Protein AF-A0A8I1MTZ4-F1 (afdb_monomer)

Foldseek 3Di:
DDDDDDDDPPPDPPPPPVVVVVVVVVVVVVVVVVVVVVVVVLQVAAADFDADPVRDTPDGNDHLPADQDPQWAFEWEEAPVDIDDTDTDRCVPDDPQSRSQQRCQQPVQDKDWDQDPPFGIWIWHDDDRHIYIHGPPPPPPPPPD

Nearest PDB structures (foldseek):
  4ylg-assembly1_B  TM=4.363E-01  e=2.083E+00  Entamoeba histolytica HM-1:IMSS
  5uf8-assembly3_C  TM=4.573E-01  e=3.472E+00  Candida albicans SC5314
  1moz-assembly2_B  TM=4.550E-01  e=3.945E+00  Saccharomyces cerevisiae
  1rrf-assembly1_A  TM=4.363E-01  e=4.778E+00  Rattus norvegicus
  7nqh-assembly1_Bc  TM=3.106E-01  e=8.490E+00  Sus scrofa

Mean predicted aligned error: 11.2 Å

pLDDT: mean 7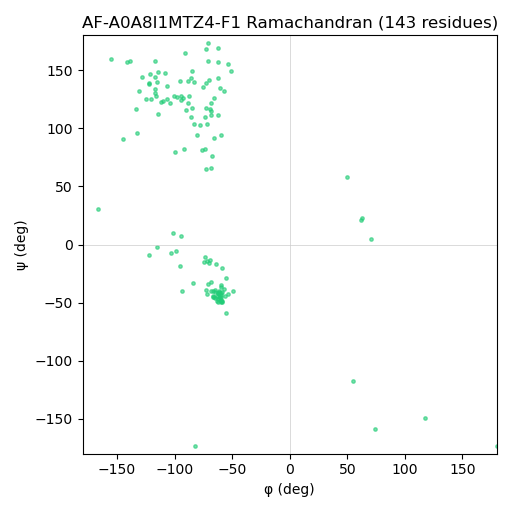8.7, std 17.71, range [34.47, 96.44]

Solvent-accessible surface area (backbone atoms only — not comparable to full-atom values): 8842 Å² total; per-residue (Å²): 136,90,82,83,82,82,81,78,80,79,80,81,88,85,60,68,73,63,54,54,52,54,50,52,52,50,54,53,50,54,51,51,52,55,50,50,55,52,51,53,60,43,60,72,41,76,66,37,65,41,59,52,97,85,68,46,81,76,47,58,47,39,78,76,88,55,70,84,70,68,87,64,40,43,33,28,47,26,39,95,91,50,69,49,73,77,38,80,44,63,60,85,80,46,56,72,68,56,39,38,36,48,29,44,6,63,75,71,60,41,76,30,78,44,80,47,101,85,71,51,38,31,36,31,30,42,52,94,89,26,40,38,36,32,44,62,64,70,80,77,78,76,72,84,121

Secondary structure (DSSP, 8-state):
--------------SHHHHHHHHHHHHHHHHHHHHHHHHHHHHTSSSEEEE-TT--EEEEEE----PPPPSSEEEEEEETTEEPPPEEE-GGGS-HHHHHHHHHHHHH--EEEEEETTTEEEEEEEETTEEEEEES---------

Sequence (145 aa):
MMKGYCILQEQEPEDEPFLNIQTQISEVTNRIDSYVESILKLTGIDGAVVLDRQLAVVAFGAIIDAKELPATVNVQTGQLHNMADFRHVDLKRFGTRHGSAARFAYHTGGMAIVTSHDGGVKMIRRKDEALVILNDASFDLDLEL

Radius of gyration: 26.0 Å; Cα contacts (8 Å, |Δi|>4): 189; chains: 1; bounding box: 82×47×65 Å

Structure (mmCIF, N/CA/C/O backbone):
data_AF-A0A8I1MTZ4-F1
#
_entry.id   AF-A0A8I1MTZ4-F1
#
loop_
_atom_site.group_PDB
_atom_site.id
_atom_site.type_symbol
_atom_site.label_atom_id
_atom_site.label_alt_id
_atom_site.label_comp_id
_atom_site.label_asym_id
_atom_site.label_entity_id
_atom_site.label_seq_id
_atom_site.pdbx_PDB_ins_code
_atom_site.Cartn_x
_atom_site.Cartn_y
_atom_site.Cartn_z
_atom_site.occupancy
_atom_site.B_iso_or_equiv
_atom_site.auth_seq_id
_atom_site.auth_comp_id
_atom_site.auth_asym_id
_atom_site.auth_atom_id
_atom_site.pdbx_PDB_model_num
ATOM 1 N N . MET A 1 1 ? -67.044 34.913 47.069 1.00 39.62 1 MET A N 1
ATOM 2 C CA . MET A 1 1 ? -66.963 34.886 45.593 1.00 39.62 1 MET A CA 1
ATOM 3 C C . MET A 1 1 ? -65.529 34.511 45.235 1.00 39.62 1 MET A C 1
ATOM 5 O O . MET A 1 1 ? -64.623 35.261 45.567 1.00 39.62 1 MET A O 1
ATOM 9 N N . MET A 1 2 ? -65.324 33.292 44.730 1.00 38.81 2 MET A N 1
ATOM 10 C CA . MET A 1 2 ? -64.017 32.692 44.421 1.00 38.81 2 MET A CA 1
ATOM 11 C C . MET A 1 2 ? -63.345 33.361 43.216 1.00 38.81 2 MET A C 1
ATOM 13 O O . MET A 1 2 ? -64.000 33.586 42.202 1.00 38.81 2 MET A O 1
ATOM 17 N N . LYS A 1 3 ? -62.021 33.532 43.279 1.00 37.22 3 LYS A N 1
ATOM 18 C CA . LYS A 1 3 ? -61.136 33.442 42.109 1.00 37.22 3 LYS A CA 1
ATOM 19 C C . LYS A 1 3 ? -59.945 32.565 42.490 1.00 37.22 3 LYS A C 1
ATOM 21 O O . LYS A 1 3 ? -59.011 33.032 43.130 1.00 37.22 3 LYS A O 1
ATOM 26 N N . GLY A 1 4 ? -60.030 31.281 42.151 1.00 39.59 4 GLY A N 1
ATOM 27 C CA . GLY A 1 4 ? -58.879 30.387 42.141 1.00 39.59 4 GLY A CA 1
ATOM 28 C C . GLY A 1 4 ? -58.179 30.533 40.796 1.00 39.59 4 GLY A C 1
ATOM 29 O O . GLY A 1 4 ? -58.790 30.259 39.767 1.00 39.59 4 GLY A O 1
ATOM 30 N N . TYR A 1 5 ? -56.932 30.995 40.802 1.00 41.38 5 TYR A N 1
ATOM 31 C CA . TYR A 1 5 ? -56.044 30.862 39.653 1.00 41.38 5 TYR A CA 1
ATOM 32 C C . TYR A 1 5 ? -55.292 29.540 39.799 1.00 41.38 5 TYR A C 1
ATOM 34 O O . TYR A 1 5 ? -54.555 29.340 40.762 1.00 41.38 5 TYR A O 1
ATOM 42 N N . CYS A 1 6 ? -55.529 28.627 38.861 1.00 41.16 6 CYS A N 1
ATOM 43 C CA . CYS A 1 6 ? -54.734 27.425 38.666 1.00 41.16 6 CYS A CA 1
ATOM 44 C C . CYS A 1 6 ? -53.568 27.823 37.754 1.00 41.16 6 CYS A C 1
ATOM 46 O O . CYS A 1 6 ? -53.791 28.159 36.592 1.00 41.16 6 CYS A O 1
ATOM 48 N N . ILE A 1 7 ? -52.351 27.875 38.297 1.00 45.91 7 ILE A N 1
ATOM 49 C CA . ILE A 1 7 ? -51.141 28.039 37.490 1.00 45.91 7 ILE A CA 1
ATOM 50 C C . ILE A 1 7 ? -50.780 26.641 36.996 1.00 45.91 7 ILE A C 1
ATOM 52 O O . ILE A 1 7 ? -50.307 25.808 37.768 1.00 45.91 7 ILE A O 1
ATOM 56 N N . LEU A 1 8 ? -51.063 26.376 35.723 1.00 43.22 8 LEU A N 1
ATOM 57 C CA . LEU A 1 8 ? -50.464 25.261 35.006 1.00 43.22 8 LEU A CA 1
ATOM 58 C C . LEU A 1 8 ? -48.982 25.609 34.838 1.00 43.22 8 LEU A C 1
ATOM 60 O O . LEU A 1 8 ? -48.653 26.605 34.201 1.00 43.22 8 LEU A O 1
ATOM 64 N N . GLN A 1 9 ? -48.097 24.836 35.465 1.00 44.97 9 GLN A N 1
ATOM 65 C CA . GLN A 1 9 ? -46.689 24.857 35.089 1.00 44.97 9 GLN A CA 1
ATOM 66 C C . GLN A 1 9 ? -46.584 24.167 33.729 1.00 44.97 9 GLN A C 1
ATOM 68 O O . GLN A 1 9 ? -46.697 22.945 33.642 1.00 44.97 9 GLN A O 1
ATOM 73 N N . GLU A 1 10 ? -46.415 24.956 32.672 1.00 49.56 10 GLU A N 1
ATOM 74 C CA . GLU A 1 10 ? -45.895 24.461 31.402 1.00 49.56 10 GLU A CA 1
ATOM 75 C C . GLU A 1 10 ? -44.471 23.953 31.661 1.00 49.56 10 GLU A C 1
ATOM 77 O O . GLU A 1 10 ? -43.573 24.703 32.037 1.00 49.56 10 GLU A O 1
ATOM 82 N N . GLN A 1 11 ? -44.295 22.636 31.564 1.00 52.41 11 GLN A N 1
ATOM 83 C CA . GLN A 1 11 ? -42.981 22.019 31.444 1.00 52.41 11 GLN A CA 1
ATOM 84 C C . GLN A 1 11 ? -42.553 22.214 29.988 1.00 52.41 11 GLN A C 1
ATOM 86 O O . GLN A 1 11 ? -43.074 21.536 29.102 1.00 52.41 11 GLN A O 1
ATOM 91 N N . GLU A 1 12 ? -41.661 23.167 29.738 1.00 55.03 12 GLU A N 1
ATOM 92 C CA . GLU A 1 12 ? -40.997 23.307 28.441 1.00 55.03 12 GLU A CA 1
ATOM 93 C C . GLU A 1 12 ? -40.084 22.091 28.185 1.00 55.03 12 GLU A C 1
ATOM 95 O O . GLU A 1 12 ? -39.242 21.782 29.033 1.00 55.03 12 GLU A O 1
ATOM 100 N N . PRO A 1 13 ? -40.218 21.374 27.053 1.00 57.12 13 PRO A N 1
ATOM 101 C CA . PRO A 1 13 ? -39.310 20.298 26.691 1.00 57.12 13 PRO A CA 1
ATOM 102 C C . PRO A 1 13 ? -38.295 20.822 25.665 1.00 57.12 13 PRO A C 1
ATOM 104 O O . PRO A 1 13 ? -38.479 20.603 24.471 1.00 57.12 13 PRO A O 1
ATOM 107 N N . GLU A 1 14 ? -37.249 21.540 26.088 1.00 57.25 14 GLU A N 1
ATOM 108 C CA . GLU A 1 14 ? -36.373 22.232 25.118 1.00 57.25 14 GLU A CA 1
ATOM 109 C C . GLU A 1 14 ? -35.005 21.591 24.807 1.00 57.25 14 GLU A C 1
ATOM 111 O O . GLU A 1 14 ? -34.406 21.983 23.811 1.00 57.25 14 GLU A O 1
ATOM 116 N N . ASP A 1 15 ? -34.543 20.531 25.489 1.00 54.41 15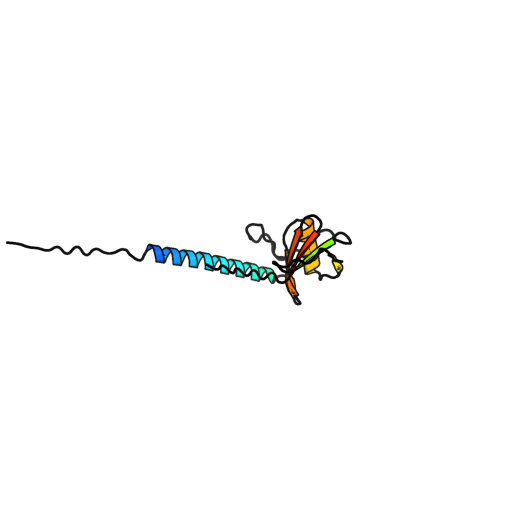 ASP A N 1
ATOM 117 C CA . ASP A 1 15 ? -33.151 20.052 25.280 1.00 54.41 15 ASP A CA 1
ATOM 118 C C . ASP A 1 15 ? -32.954 18.587 24.821 1.00 54.41 15 ASP A C 1
ATOM 120 O O . ASP A 1 15 ? -31.844 18.198 24.447 1.00 54.41 15 ASP A O 1
ATOM 124 N N . GLU A 1 16 ? -33.987 17.737 24.788 1.00 56.66 16 GLU A N 1
ATOM 125 C CA . GLU A 1 16 ? -33.800 16.296 24.499 1.00 56.66 16 GLU A CA 1
ATOM 126 C C . GLU A 1 16 ? -33.323 15.919 23.073 1.00 56.66 16 GLU A C 1
ATOM 128 O O . GLU A 1 16 ? -32.484 15.018 22.950 1.00 56.66 16 GLU A O 1
ATOM 133 N N . PRO A 1 17 ? -33.791 16.545 21.972 1.00 57.06 17 PRO A N 1
ATOM 134 C CA . PRO A 1 17 ? -33.410 16.099 20.630 1.00 57.06 17 PRO A CA 1
ATOM 135 C C . PRO A 1 17 ? -31.946 16.410 20.286 1.00 57.06 17 PRO A C 1
ATOM 137 O O . PRO A 1 17 ? -31.300 15.630 19.583 1.00 57.06 17 PRO A O 1
ATOM 140 N N . PHE A 1 18 ? -31.407 17.528 20.784 1.00 57.94 18 PHE A N 1
ATOM 141 C CA . PHE A 1 18 ? -30.034 17.957 20.497 1.00 57.94 18 PHE A CA 1
ATOM 142 C C . PHE A 1 18 ? -28.995 17.094 21.215 1.00 57.94 18 PHE A C 1
ATOM 144 O O . PHE A 1 18 ? -27.976 16.738 20.617 1.00 57.94 18 PHE A O 1
ATOM 151 N N . LEU A 1 19 ? -29.274 16.699 22.463 1.00 60.38 19 LEU A N 1
ATOM 152 C CA . LEU A 1 19 ? -28.406 15.805 23.229 1.00 60.38 19 LEU A CA 1
ATOM 153 C C . LEU A 1 19 ? -28.267 14.435 22.545 1.00 60.38 19 LEU A C 1
ATOM 155 O O . LEU A 1 19 ? -27.163 13.908 22.439 1.00 60.38 19 LEU A O 1
ATOM 159 N N . ASN A 1 20 ? -29.361 13.907 21.987 1.00 78.88 20 ASN A N 1
ATOM 160 C CA . ASN A 1 20 ? -29.365 12.622 21.288 1.00 78.88 20 ASN A CA 1
ATOM 161 C C . ASN A 1 20 ? -28.500 12.632 20.011 1.00 78.88 20 ASN A C 1
ATOM 163 O O . ASN A 1 20 ? -27.768 11.679 19.750 1.00 78.88 20 ASN A O 1
ATOM 167 N N . ILE A 1 21 ? -28.518 13.724 19.237 1.00 83.50 21 ILE A N 1
ATOM 168 C CA . ILE A 1 21 ? -27.688 13.849 18.025 1.00 83.50 21 ILE A CA 1
ATOM 169 C C . ILE A 1 21 ? -26.198 13.912 18.387 1.00 83.50 21 ILE A C 1
ATOM 171 O O . ILE A 1 21 ? -25.390 13.225 17.766 1.00 83.50 21 ILE A O 1
ATOM 175 N N . GLN A 1 22 ? -25.826 14.692 19.408 1.00 86.94 22 GLN A N 1
ATOM 176 C CA . GLN A 1 22 ? -24.431 14.797 19.860 1.00 86.94 22 GLN A CA 1
ATOM 177 C C . GLN A 1 22 ? -23.888 13.447 20.345 1.00 86.94 22 GLN A C 1
ATOM 179 O O . GLN A 1 22 ? -22.764 13.067 20.009 1.00 86.94 22 GLN A O 1
ATOM 184 N N . THR A 1 23 ? -24.705 12.685 21.077 1.00 88.81 23 THR A N 1
ATOM 185 C CA . THR A 1 23 ? -24.356 11.324 21.493 1.00 88.81 23 THR A CA 1
ATOM 186 C C . THR A 1 23 ? -24.162 10.401 20.290 1.00 88.81 23 THR A C 1
ATOM 188 O O . THR A 1 23 ? -23.136 9.731 20.211 1.00 88.81 23 THR A O 1
ATOM 191 N N . GLN A 1 24 ? -25.075 10.412 19.315 1.00 88.38 24 GLN A N 1
ATOM 192 C CA . GLN A 1 24 ? -24.959 9.581 18.110 1.00 88.38 24 GLN A CA 1
ATOM 193 C C . GLN A 1 24 ? -23.719 9.915 17.273 1.00 88.38 24 GLN A C 1
ATOM 195 O O . GLN A 1 24 ? -23.031 9.006 16.807 1.00 88.38 24 GLN A O 1
ATOM 200 N N . ILE A 1 25 ? -23.401 11.203 17.103 1.00 91.25 25 ILE A N 1
ATOM 201 C CA . ILE A 1 25 ? -22.178 11.638 16.414 1.00 91.25 25 ILE A CA 1
ATOM 202 C C . ILE A 1 25 ? -20.951 11.092 17.148 1.00 91.25 25 ILE A C 1
ATOM 204 O O . ILE A 1 25 ? -20.090 10.480 16.522 1.00 91.25 25 ILE A O 1
ATOM 208 N N . SER A 1 26 ? -20.896 11.253 18.473 1.00 92.12 26 SER A N 1
ATOM 209 C CA . SER A 1 26 ? -19.786 10.758 19.293 1.00 92.12 26 SER A CA 1
ATOM 210 C C . SER A 1 26 ? -19.616 9.238 19.187 1.00 92.12 26 SER A C 1
ATOM 212 O O . SER A 1 26 ? -18.505 8.743 19.002 1.00 92.12 26 SER A O 1
ATOM 214 N N . GLU A 1 27 ? -20.709 8.474 19.224 1.00 92.19 27 GLU A N 1
ATOM 215 C CA . GLU A 1 27 ? -20.672 7.019 19.050 1.00 92.19 27 GLU A CA 1
ATOM 216 C C . GLU A 1 27 ? -20.134 6.603 17.678 1.00 92.19 27 GLU A C 1
ATOM 218 O O . GLU A 1 27 ? -19.328 5.674 17.584 1.00 92.19 27 GLU A O 1
ATOM 223 N N . VAL A 1 28 ? -20.551 7.284 16.608 1.00 91.94 28 VAL A N 1
ATOM 224 C CA . VAL A 1 28 ? -20.051 7.015 15.254 1.00 91.94 28 VAL A CA 1
ATOM 225 C C . VAL A 1 28 ? -18.565 7.354 15.147 1.00 91.94 28 VAL A C 1
ATOM 227 O O . VAL A 1 28 ? -17.805 6.530 14.636 1.00 91.94 28 VAL A O 1
ATOM 230 N N . THR A 1 29 ? -18.132 8.500 15.675 1.00 93.69 29 THR A N 1
ATOM 231 C CA . THR A 1 29 ? -16.717 8.900 15.690 1.00 93.69 29 THR A CA 1
ATOM 232 C C . THR A 1 29 ? -15.860 7.881 16.437 1.00 93.69 29 THR A C 1
ATOM 234 O O . THR A 1 29 ? -14.909 7.354 15.868 1.00 93.69 29 THR A O 1
ATOM 237 N N . ASN A 1 30 ? -16.264 7.479 17.646 1.00 93.88 30 ASN A N 1
ATOM 238 C CA . ASN A 1 30 ? -15.539 6.475 18.432 1.00 93.88 30 ASN A CA 1
ATOM 239 C C . ASN A 1 30 ? -15.422 5.126 17.703 1.00 93.88 30 ASN A C 1
ATOM 241 O O . ASN A 1 30 ? -14.417 4.422 17.820 1.00 93.88 30 ASN A O 1
ATOM 245 N N . ARG A 1 31 ? -16.447 4.741 16.931 1.00 93.06 31 ARG A N 1
ATOM 246 C CA . ARG A 1 31 ? -16.401 3.523 16.110 1.00 93.06 31 ARG A CA 1
ATOM 247 C C . ARG A 1 31 ? -15.413 3.647 14.956 1.00 93.06 31 ARG A C 1
ATOM 249 O O . ARG A 1 31 ? -14.727 2.669 14.666 1.00 93.06 31 ARG A O 1
ATOM 256 N N . ILE A 1 32 ? -15.342 4.810 14.310 1.00 93.56 32 ILE A N 1
ATOM 257 C CA . ILE A 1 32 ? -14.358 5.083 13.257 1.00 93.56 32 ILE A CA 1
ATOM 258 C C . ILE A 1 32 ? -12.948 5.018 13.845 1.00 93.56 32 ILE A C 1
ATOM 260 O O . ILE A 1 32 ? -12.120 4.284 13.312 1.00 93.56 32 ILE A O 1
ATOM 264 N N . ASP A 1 33 ? -12.701 5.683 14.973 1.00 94.19 33 ASP A N 1
ATOM 265 C CA . ASP A 1 33 ? -11.390 5.699 15.630 1.00 94.19 33 ASP A CA 1
ATOM 266 C C . ASP A 1 33 ? -10.936 4.286 16.007 1.00 94.19 33 ASP A C 1
ATOM 268 O O . ASP A 1 33 ? -9.843 3.852 15.639 1.00 94.19 33 ASP A O 1
ATOM 272 N N . SER A 1 34 ? -11.814 3.507 16.645 1.00 94.81 34 SER A N 1
ATOM 273 C CA . SER A 1 34 ? -11.524 2.114 17.000 1.00 94.81 34 SER A CA 1
ATOM 274 C C . SER A 1 34 ? -11.219 1.243 15.773 1.00 94.81 34 SER A C 1
ATOM 276 O O . SER A 1 34 ? -10.353 0.358 15.814 1.00 94.81 34 SER A O 1
ATOM 278 N N . TYR A 1 35 ? -11.903 1.495 14.656 1.00 94.75 35 TYR A N 1
ATOM 279 C CA . TYR A 1 35 ? -11.669 0.777 13.409 1.00 94.75 35 TYR A CA 1
ATOM 280 C C . TYR A 1 35 ? -10.334 1.170 12.760 1.00 94.75 35 TYR A C 1
ATOM 282 O O . TYR A 1 35 ? -9.571 0.293 12.344 1.00 94.75 35 TYR A O 1
ATOM 290 N N . VAL A 1 36 ? -9.997 2.463 12.751 1.00 93.81 36 VAL A N 1
ATOM 291 C CA . VAL A 1 36 ? -8.695 2.974 12.298 1.00 93.81 36 VAL A CA 1
ATOM 292 C C . VAL A 1 36 ? -7.565 2.380 13.138 1.00 93.81 36 VAL A C 1
ATOM 294 O O . VAL A 1 36 ? -6.619 1.828 12.578 1.00 93.81 36 VAL A O 1
ATOM 297 N N . GLU A 1 37 ? -7.680 2.391 14.467 1.00 94.88 37 GLU A N 1
ATOM 298 C CA . GLU A 1 37 ? -6.704 1.761 15.363 1.00 94.88 37 GLU A CA 1
ATOM 299 C C . GLU A 1 37 ? -6.517 0.269 15.075 1.00 94.88 37 GLU A C 1
ATOM 301 O O . GLU A 1 37 ? -5.401 -0.257 15.145 1.00 94.88 37 GLU A O 1
ATOM 306 N N . SER A 1 38 ? -7.605 -0.429 14.751 1.00 94.31 38 SER A N 1
ATOM 307 C CA . SER A 1 38 ? -7.559 -1.847 14.403 1.00 94.31 38 SER A CA 1
ATOM 308 C C . SER A 1 38 ? -6.774 -2.072 13.111 1.00 94.31 38 SER A C 1
ATOM 310 O O . SER A 1 38 ? -5.886 -2.923 13.081 1.00 94.31 38 SER A O 1
ATOM 312 N N . ILE A 1 39 ? -7.021 -1.269 12.070 1.00 94.94 39 ILE A N 1
ATOM 313 C CA . ILE A 1 39 ? -6.255 -1.322 10.818 1.00 94.94 39 ILE A CA 1
ATOM 314 C C . ILE A 1 39 ? -4.778 -1.007 11.080 1.00 94.94 39 ILE A C 1
ATOM 316 O O . ILE A 1 39 ? -3.915 -1.753 10.619 1.00 94.94 39 ILE A O 1
ATOM 320 N N . LEU A 1 40 ? -4.471 0.032 11.863 1.00 92.12 40 LEU A N 1
ATOM 321 C CA . LEU A 1 40 ? -3.092 0.412 12.189 1.00 92.12 40 LEU A CA 1
ATOM 322 C C . LEU A 1 40 ? -2.313 -0.751 12.817 1.00 92.12 40 LEU A C 1
ATOM 324 O O . LEU A 1 40 ? -1.196 -1.046 12.390 1.00 92.12 40 LEU A O 1
ATOM 328 N N . LYS A 1 41 ? -2.920 -1.477 13.762 1.00 94.62 41 LYS A N 1
ATOM 329 C CA . LYS A 1 41 ? -2.302 -2.669 14.369 1.00 94.62 41 LYS A CA 1
ATOM 330 C C . LYS A 1 41 ? -1.989 -3.745 13.326 1.00 94.62 41 LYS A C 1
ATOM 332 O O . LYS A 1 41 ? -0.907 -4.325 13.358 1.00 94.62 41 LYS A O 1
ATOM 337 N N . LEU A 1 42 ? -2.895 -3.977 12.375 1.00 95.81 42 LEU A N 1
ATOM 338 C CA . LEU A 1 42 ? -2.695 -4.954 11.300 1.00 95.81 42 LEU A CA 1
ATOM 339 C C . LEU A 1 42 ? -1.605 -4.526 10.308 1.00 95.81 42 LEU A C 1
ATOM 341 O O . LEU A 1 42 ? -0.884 -5.379 9.797 1.00 95.81 42 LEU A O 1
ATOM 345 N N . THR A 1 43 ? -1.441 -3.221 10.063 1.00 91.56 43 THR A N 1
ATOM 346 C CA . THR A 1 43 ? -0.365 -2.697 9.197 1.00 91.56 43 THR A CA 1
ATOM 347 C C . THR A 1 43 ? 1.033 -2.826 9.802 1.00 91.56 43 THR A C 1
ATOM 349 O O . THR A 1 43 ? 2.018 -2.721 9.075 1.00 91.56 43 THR A O 1
ATOM 352 N N . GLY A 1 44 ? 1.137 -3.074 11.112 1.00 89.94 44 GLY A N 1
ATOM 353 C CA . GLY A 1 44 ? 2.411 -3.348 11.780 1.00 89.94 44 GLY A CA 1
ATOM 354 C C . GLY A 1 44 ? 2.984 -4.737 11.480 1.00 89.94 44 GLY A C 1
ATOM 355 O O . GLY A 1 44 ? 4.128 -5.009 11.834 1.00 89.94 44 GLY A O 1
ATOM 356 N N . ILE A 1 45 ? 2.202 -5.616 10.847 1.00 92.12 45 ILE A N 1
ATOM 357 C CA . ILE A 1 45 ? 2.629 -6.955 10.435 1.00 92.12 45 ILE A CA 1
ATOM 358 C C . ILE A 1 45 ? 3.255 -6.877 9.038 1.00 92.12 45 IL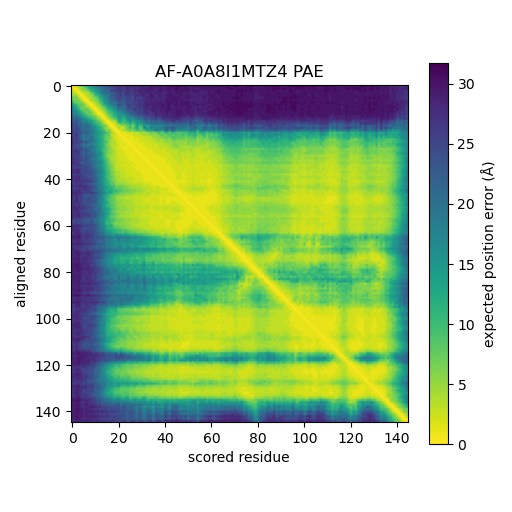E A C 1
ATOM 360 O O . ILE A 1 45 ? 2.746 -6.178 8.160 1.00 92.12 45 ILE A O 1
ATOM 364 N N . ASP A 1 46 ? 4.335 -7.629 8.814 1.00 91.00 46 ASP A N 1
ATOM 365 C CA . ASP A 1 46 ? 4.969 -7.730 7.498 1.00 91.00 46 ASP A CA 1
ATOM 366 C C . ASP A 1 46 ? 3.982 -8.210 6.424 1.00 91.00 46 ASP A C 1
ATOM 368 O O . ASP A 1 46 ? 3.285 -9.212 6.585 1.00 91.00 46 ASP A O 1
ATOM 372 N N . GLY A 1 47 ? 3.961 -7.501 5.294 1.00 91.88 47 GLY A N 1
ATOM 373 C CA . GLY A 1 47 ? 3.060 -7.762 4.174 1.00 91.88 47 GLY A CA 1
ATOM 374 C C . GLY A 1 47 ? 2.129 -6.582 3.909 1.00 91.88 47 GLY A C 1
ATOM 375 O O . GLY A 1 47 ? 2.505 -5.425 4.099 1.00 91.88 47 GLY A O 1
ATOM 376 N N . ALA A 1 48 ? 0.929 -6.879 3.414 1.00 94.31 48 ALA A N 1
ATOM 377 C CA . ALA A 1 48 ? -0.099 -5.892 3.105 1.00 94.31 48 ALA A CA 1
ATOM 378 C C . ALA A 1 48 ? -1.392 -6.149 3.891 1.00 94.31 48 ALA A C 1
ATOM 380 O O . ALA A 1 48 ? -1.781 -7.296 4.129 1.00 94.31 48 ALA A O 1
ATOM 381 N N . VAL A 1 49 ? -2.086 -5.065 4.237 1.00 96.44 49 VAL A N 1
ATOM 382 C CA . VAL A 1 49 ? -3.498 -5.098 4.629 1.00 96.44 49 VAL A CA 1
ATOM 383 C C . VAL A 1 49 ? -4.328 -4.854 3.375 1.00 96.44 49 VAL A C 1
ATOM 385 O O . VAL A 1 49 ? -4.096 -3.888 2.650 1.00 96.44 49 VAL A O 1
ATOM 388 N N . VAL A 1 50 ? -5.270 -5.751 3.098 1.00 95.50 50 VAL A N 1
ATOM 389 C CA . VAL A 1 50 ? -6.149 -5.677 1.930 1.00 95.50 50 VAL A CA 1
ATOM 390 C C . VAL A 1 50 ? -7.515 -5.208 2.391 1.00 95.50 50 VAL A C 1
ATOM 392 O O . VAL A 1 50 ? -8.143 -5.856 3.230 1.00 95.50 50 VAL A O 1
ATOM 395 N N . LEU A 1 51 ? -7.961 -4.095 1.821 1.00 95.75 51 LEU A N 1
ATOM 396 C CA . LEU A 1 51 ? -9.292 -3.548 2.029 1.00 95.75 51 LEU A CA 1
ATOM 397 C C . LEU A 1 51 ? -10.135 -3.741 0.768 1.00 95.75 51 LEU A C 1
ATOM 399 O O . LEU A 1 51 ? -9.611 -3.694 -0.349 1.00 95.75 51 LEU A O 1
ATOM 403 N N . ASP A 1 52 ? -11.438 -3.935 0.940 1.00 94.75 52 ASP A N 1
ATOM 404 C CA . ASP A 1 52 ? -12.387 -3.823 -0.165 1.00 94.75 52 ASP A CA 1
ATOM 405 C C . ASP A 1 52 ? -12.778 -2.354 -0.436 1.00 94.75 52 ASP A C 1
ATOM 407 O O . ASP A 1 52 ? -12.224 -1.409 0.131 1.00 94.75 52 ASP A O 1
ATOM 411 N N . ARG A 1 53 ? -13.743 -2.139 -1.339 1.00 90.94 53 ARG A N 1
ATOM 412 C CA . ARG A 1 53 ? -14.213 -0.789 -1.701 1.00 90.94 53 ARG A CA 1
ATOM 413 C C . ARG A 1 53 ? -15.039 -0.120 -0.600 1.00 90.94 53 ARG A C 1
ATOM 415 O O . ARG A 1 53 ? -15.278 1.080 -0.682 1.00 90.94 53 ARG A O 1
ATOM 422 N N . GLN A 1 54 ? -15.484 -0.886 0.389 1.00 92.81 54 GLN A N 1
ATOM 423 C CA . GLN A 1 54 ? -16.204 -0.439 1.574 1.00 92.81 54 GLN A CA 1
ATOM 424 C C . GLN A 1 54 ? -15.246 -0.211 2.754 1.00 92.81 54 GLN A C 1
ATOM 426 O O . GLN A 1 54 ? -15.702 0.067 3.859 1.00 92.81 54 GLN A O 1
ATOM 431 N N . LEU A 1 55 ? -13.928 -0.302 2.517 1.00 91.25 55 LEU A N 1
ATOM 432 C CA . LEU A 1 55 ? -12.871 -0.211 3.526 1.00 91.25 55 LEU A CA 1
ATOM 433 C C . LEU A 1 55 ? -12.953 -1.324 4.587 1.00 91.25 55 LEU A C 1
ATOM 435 O O . LEU A 1 55 ? -12.381 -1.197 5.673 1.00 91.25 55 LEU A O 1
ATOM 439 N N . ALA A 1 56 ? -13.626 -2.437 4.279 1.00 94.31 56 ALA A N 1
ATOM 440 C CA . ALA A 1 56 ? -13.632 -3.617 5.129 1.00 94.31 56 ALA A CA 1
ATOM 441 C C . ALA A 1 56 ? -12.294 -4.358 5.004 1.00 94.31 56 ALA A C 1
ATOM 443 O O . ALA A 1 56 ? -11.790 -4.557 3.896 1.00 94.31 56 ALA A O 1
ATOM 444 N N . VAL A 1 57 ? -11.712 -4.784 6.129 1.00 96.00 57 VAL A N 1
ATOM 445 C CA . VAL A 1 57 ? -10.500 -5.616 6.120 1.00 96.00 57 VAL A CA 1
ATOM 446 C C . VAL A 1 57 ? -10.832 -7.002 5.573 1.00 96.00 57 VAL A C 1
ATOM 448 O O . VAL A 1 57 ? -11.579 -7.760 6.186 1.00 96.00 57 VAL A O 1
ATOM 451 N N . VAL A 1 58 ? -10.231 -7.346 4.434 1.00 96.19 58 VAL A N 1
ATOM 452 C CA . VAL A 1 58 ? -10.357 -8.660 3.785 1.00 96.19 58 VAL A CA 1
ATOM 453 C C . VAL A 1 58 ? -9.228 -9.593 4.217 1.00 96.19 58 VAL A C 1
ATOM 455 O O . VAL A 1 58 ? -9.450 -10.781 4.438 1.00 96.19 58 VAL A O 1
ATOM 458 N N . ALA A 1 59 ? -8.007 -9.064 4.331 1.00 95.50 59 ALA A N 1
ATOM 459 C CA . ALA A 1 59 ? -6.824 -9.818 4.738 1.00 95.50 59 ALA A CA 1
ATOM 460 C C . ALA A 1 59 ? -5.759 -8.904 5.364 1.00 95.50 59 ALA A C 1
ATOM 462 O O . ALA A 1 59 ? -5.736 -7.699 5.113 1.00 95.50 59 ALA A O 1
ATOM 463 N N . PHE A 1 60 ? -4.839 -9.488 6.131 1.00 96.38 60 PHE A N 1
ATOM 464 C CA . PHE A 1 60 ? -3.647 -8.825 6.669 1.00 96.38 60 PHE A CA 1
ATOM 465 C C . PHE A 1 60 ? -2.435 -9.758 6.568 1.00 96.38 60 PHE A C 1
ATOM 467 O O . PHE A 1 60 ? -2.599 -10.972 6.446 1.00 96.38 60 PHE A O 1
ATOM 474 N N . GLY A 1 61 ? -1.222 -9.195 6.578 1.00 95.00 61 GLY A N 1
ATOM 475 C CA . GLY A 1 61 ? 0.007 -9.960 6.329 1.00 95.00 61 GLY A CA 1
ATOM 476 C C . GLY A 1 61 ? 0.059 -10.579 4.926 1.00 95.00 61 GLY A C 1
ATOM 477 O O . GLY A 1 61 ? 0.728 -11.584 4.698 1.00 95.00 61 GLY A O 1
ATOM 478 N N . ALA A 1 62 ? -0.699 -10.016 3.979 1.00 94.25 62 ALA A N 1
ATOM 479 C CA . ALA A 1 62 ? -0.844 -10.582 2.651 1.00 94.25 62 ALA A CA 1
ATOM 480 C C . ALA A 1 62 ? 0.434 -10.386 1.827 1.00 94.25 62 ALA A C 1
ATOM 482 O O . ALA A 1 62 ? 1.035 -9.307 1.822 1.00 94.25 62 ALA A O 1
ATOM 483 N N . ILE A 1 63 ? 0.808 -11.420 1.077 1.00 92.94 63 ILE A N 1
ATOM 484 C CA . ILE A 1 63 ? 1.874 -11.353 0.079 1.00 92.94 63 ILE A CA 1
ATOM 485 C C . ILE A 1 63 ? 1.230 -11.050 -1.269 1.00 92.94 63 ILE A C 1
ATOM 487 O O . ILE A 1 63 ? 0.343 -11.769 -1.727 1.00 92.94 63 I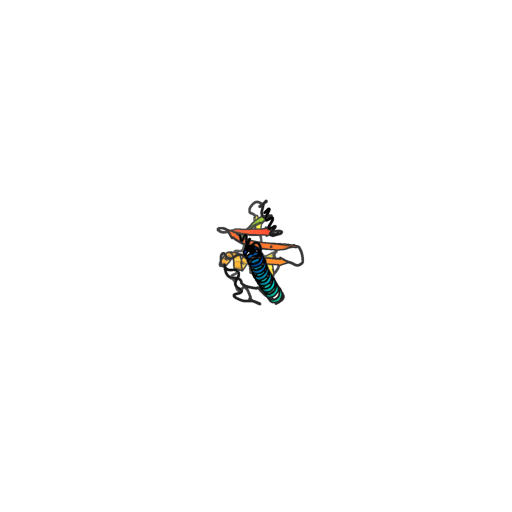LE A O 1
ATOM 491 N N . ILE A 1 64 ? 1.684 -9.978 -1.913 1.00 89.75 64 ILE A N 1
ATOM 492 C CA . ILE A 1 64 ? 1.241 -9.629 -3.261 1.00 89.75 64 ILE A CA 1
ATOM 493 C C . ILE A 1 64 ? 2.029 -10.483 -4.255 1.00 89.75 64 ILE A C 1
ATOM 495 O O . ILE A 1 64 ? 3.132 -10.117 -4.662 1.00 89.75 64 ILE A O 1
ATOM 499 N N . ASP A 1 65 ? 1.441 -11.612 -4.641 1.00 84.88 65 ASP A N 1
ATOM 500 C CA . ASP A 1 65 ? 1.936 -12.466 -5.721 1.00 84.88 65 ASP A CA 1
ATOM 501 C C . ASP A 1 65 ? 1.281 -12.057 -7.046 1.00 84.88 65 ASP A C 1
ATOM 503 O O . ASP A 1 65 ? 0.247 -12.576 -7.469 1.00 84.88 65 ASP A O 1
ATOM 507 N N . ALA A 1 66 ? 1.840 -11.020 -7.661 1.00 79.06 66 ALA A N 1
ATOM 508 C CA . ALA A 1 66 ? 1.407 -10.529 -8.958 1.00 79.06 66 ALA A CA 1
ATOM 509 C C . ALA A 1 66 ? 2.526 -10.732 -9.980 1.00 79.06 66 ALA A C 1
ATOM 511 O O . ALA A 1 66 ? 3.709 -10.65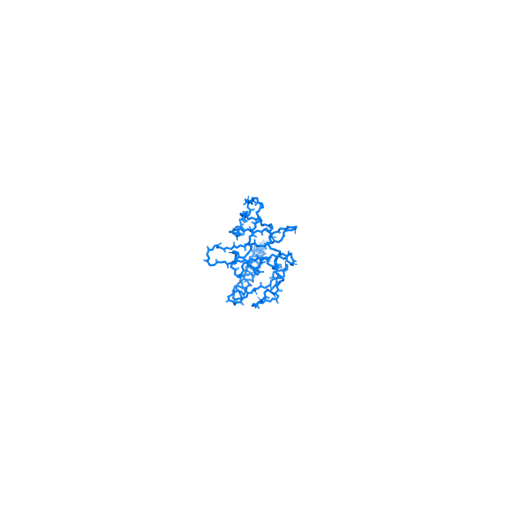5 -9.643 1.00 79.06 66 ALA A O 1
ATOM 512 N N . LYS A 1 67 ? 2.136 -10.970 -11.240 1.00 80.81 67 LYS A N 1
ATOM 513 C CA . LYS A 1 67 ? 3.078 -11.145 -12.352 1.00 80.81 67 LYS A CA 1
ATOM 514 C C . LYS A 1 67 ? 4.039 -9.959 -12.440 1.00 80.81 67 LYS A C 1
ATOM 516 O O . LYS A 1 67 ? 3.733 -8.845 -12.013 1.00 80.81 67 LYS A O 1
ATOM 521 N N . GLU A 1 68 ? 5.206 -10.214 -13.020 1.00 79.88 68 GLU A N 1
ATOM 522 C CA . GLU A 1 68 ? 6.141 -9.136 -13.306 1.00 79.88 68 GLU A CA 1
ATOM 523 C C . GLU A 1 68 ? 5.538 -8.141 -14.297 1.00 79.88 68 GLU A C 1
ATOM 525 O O . GLU A 1 68 ? 4.815 -8.503 -15.232 1.00 79.88 68 GLU A O 1
ATOM 530 N N . LEU A 1 69 ? 5.856 -6.872 -14.068 1.00 80.94 69 LEU A N 1
ATOM 531 C CA . LEU A 1 69 ? 5.440 -5.787 -14.941 1.00 80.94 69 LEU A CA 1
ATOM 532 C C . LEU A 1 69 ? 6.211 -5.847 -16.264 1.00 80.94 69 LEU A C 1
ATOM 534 O O . LEU A 1 69 ? 7.311 -6.408 -16.319 1.00 80.94 69 LEU A O 1
ATOM 538 N N . PRO A 1 70 ? 5.674 -5.238 -17.336 1.00 78.88 70 PRO A N 1
ATOM 539 C CA . PRO A 1 70 ? 6.448 -4.989 -18.543 1.00 78.88 70 PRO A CA 1
ATOM 540 C C . PRO A 1 70 ? 7.773 -4.284 -18.219 1.00 78.88 70 PRO A C 1
ATOM 542 O O . PRO A 1 70 ? 7.854 -3.499 -17.273 1.00 78.88 70 PRO A O 1
ATOM 545 N N . ALA A 1 71 ? 8.806 -4.539 -19.030 1.00 69.44 71 ALA A N 1
ATOM 546 C CA . ALA A 1 71 ? 10.153 -3.994 -18.816 1.00 69.44 71 ALA A CA 1
ATOM 547 C C . ALA A 1 71 ? 10.175 -2.459 -18.702 1.00 69.44 71 ALA A C 1
ATOM 549 O O . ALA A 1 71 ? 11.030 -1.898 -18.020 1.00 69.44 71 ALA A O 1
ATOM 550 N N . THR A 1 72 ? 9.222 -1.792 -19.349 1.00 73.88 72 THR A N 1
ATOM 551 C CA . THR A 1 72 ? 8.965 -0.364 -19.207 1.00 73.88 72 THR A CA 1
ATOM 552 C C . THR A 1 72 ? 7.478 -0.140 -18.965 1.00 73.88 72 THR A C 1
ATOM 554 O O . THR A 1 72 ? 6.625 -0.678 -19.669 1.00 73.88 72 THR A O 1
ATOM 557 N N . VAL A 1 73 ? 7.163 0.679 -17.964 1.00 80.81 73 VAL A N 1
ATOM 558 C CA . VAL A 1 73 ? 5.797 1.133 -17.686 1.00 80.81 73 VAL A CA 1
ATOM 559 C C . VAL A 1 73 ? 5.792 2.654 -17.743 1.00 80.81 73 VAL A C 1
ATOM 561 O O . VAL A 1 73 ? 6.720 3.313 -17.266 1.00 80.81 73 VAL A O 1
ATOM 564 N N . ASN A 1 74 ? 4.756 3.217 -18.361 1.00 84.19 74 ASN A N 1
ATOM 565 C CA . ASN A 1 74 ? 4.505 4.651 -18.298 1.00 84.19 74 ASN A CA 1
ATOM 566 C C . ASN A 1 74 ? 4.093 5.005 -16.876 1.00 84.19 74 ASN A C 1
ATOM 568 O O . ASN A 1 74 ? 3.112 4.468 -16.369 1.00 84.19 74 ASN A O 1
ATOM 572 N N . VAL A 1 75 ? 4.836 5.898 -16.235 1.00 83.31 75 VAL A N 1
ATOM 573 C CA . VAL A 1 75 ? 4.540 6.359 -14.883 1.00 83.31 75 VAL A CA 1
ATOM 574 C C . VAL A 1 75 ? 4.330 7.861 -14.908 1.00 83.31 75 VAL A C 1
ATOM 576 O O . VAL A 1 75 ? 5.190 8.617 -15.356 1.00 83.31 75 VAL A O 1
ATOM 579 N N . GLN A 1 76 ? 3.180 8.293 -14.408 1.00 84.50 76 GLN A N 1
ATOM 580 C CA . GLN A 1 76 ? 2.923 9.684 -14.081 1.00 84.50 76 GLN A CA 1
ATOM 581 C C . GLN A 1 76 ? 3.146 9.882 -12.587 1.00 84.50 76 GLN A C 1
ATOM 583 O O . GLN A 1 76 ? 2.560 9.163 -11.779 1.00 84.50 76 GLN A O 1
ATOM 588 N N . THR A 1 77 ? 3.979 10.847 -12.212 1.00 81.75 77 THR A N 1
ATOM 589 C CA . THR A 1 77 ? 4.275 11.142 -10.805 1.00 81.75 77 THR A CA 1
ATOM 590 C C . THR A 1 77 ? 3.926 12.581 -10.480 1.00 81.75 77 THR A C 1
ATOM 592 O O . THR A 1 77 ? 4.250 13.467 -11.266 1.00 81.75 77 THR A O 1
ATOM 595 N N . GLY A 1 78 ? 3.346 12.850 -9.321 1.00 79.56 78 GLY A N 1
ATOM 596 C CA . GLY A 1 78 ? 3.077 14.227 -8.914 1.00 79.56 78 GLY A CA 1
ATOM 597 C C . GLY A 1 78 ? 2.406 14.322 -7.559 1.00 79.56 78 GLY A C 1
ATOM 598 O O . GLY A 1 78 ? 2.271 13.318 -6.869 1.00 79.56 78 GLY A O 1
ATOM 599 N N . GLN A 1 79 ? 2.008 15.530 -7.188 1.00 77.75 79 GLN A N 1
ATOM 600 C CA . GLN A 1 79 ? 1.108 15.767 -6.061 1.00 77.75 79 GLN A CA 1
ATOM 601 C C . GLN A 1 79 ? -0.339 15.780 -6.561 1.00 77.75 79 GLN A C 1
ATOM 603 O O . GLN A 1 79 ? -0.574 15.921 -7.763 1.00 77.75 79 GLN A O 1
ATOM 608 N N . LEU A 1 80 ? -1.312 15.673 -5.650 1.00 68.56 80 LEU A N 1
ATOM 609 C CA . LEU A 1 80 ? -2.741 15.607 -5.988 1.00 68.56 80 LEU A CA 1
ATOM 610 C C . LEU A 1 80 ? -3.184 16.717 -6.964 1.00 68.56 80 LEU A C 1
ATOM 612 O O . LEU A 1 80 ? -3.925 16.449 -7.907 1.00 68.56 80 LEU A O 1
ATOM 616 N N . HIS A 1 81 ? -2.664 17.933 -6.777 1.00 69.31 81 HIS A N 1
ATOM 617 C CA . HIS A 1 81 ? -2.997 19.120 -7.573 1.00 69.31 81 HIS A CA 1
ATOM 618 C C . HIS A 1 81 ? -1.980 19.445 -8.678 1.00 69.31 81 HIS A C 1
ATOM 620 O O . HIS A 1 81 ? -2.201 20.365 -9.462 1.00 69.31 81 HIS A O 1
ATOM 626 N N . ASN A 1 82 ? -0.860 18.720 -8.754 1.00 73.75 82 ASN A N 1
ATOM 627 C CA . ASN A 1 82 ? 0.203 18.997 -9.715 1.00 73.75 82 ASN A CA 1
ATOM 628 C C . ASN A 1 82 ? 0.854 17.697 -10.195 1.00 73.75 82 ASN A C 1
ATOM 630 O O . ASN A 1 82 ? 1.811 17.186 -9.602 1.00 73.75 82 ASN A O 1
ATOM 634 N N . MET A 1 83 ? 0.300 17.158 -11.278 1.00 76.69 83 MET A N 1
ATOM 635 C CA . MET A 1 83 ? 0.814 15.965 -11.938 1.00 76.69 83 MET A CA 1
ATOM 636 C C . MET A 1 83 ? 1.879 16.344 -12.961 1.00 76.69 83 MET A C 1
ATOM 638 O O . MET A 1 83 ? 1.621 17.151 -13.849 1.00 76.69 83 MET A O 1
ATOM 642 N N . ALA A 1 84 ? 3.055 15.720 -12.881 1.00 75.94 84 ALA A N 1
ATOM 643 C CA . ALA A 1 84 ? 4.052 15.850 -13.937 1.00 75.94 84 ALA A CA 1
ATOM 644 C C . ALA A 1 84 ? 3.633 15.066 -15.193 1.00 75.94 84 ALA A C 1
ATOM 646 O O . ALA A 1 84 ? 2.728 14.227 -15.153 1.00 75.94 84 ALA A O 1
ATOM 647 N N . ASP A 1 85 ? 4.330 15.299 -16.303 1.00 74.69 85 ASP A N 1
ATOM 648 C CA . ASP A 1 85 ? 4.168 14.506 -17.522 1.00 74.69 85 ASP A CA 1
ATOM 649 C C . ASP A 1 85 ? 4.534 13.029 -17.311 1.00 74.69 85 ASP A C 1
ATOM 651 O O . ASP A 1 85 ? 5.310 12.671 -16.415 1.00 74.69 85 ASP A O 1
ATOM 655 N N . PHE A 1 86 ? 3.995 12.163 -18.172 1.00 78.06 86 PHE A N 1
ATOM 656 C CA . PHE A 1 86 ? 4.351 10.746 -18.191 1.00 78.06 86 PHE A CA 1
ATOM 657 C C . PHE A 1 86 ? 5.839 10.559 -18.482 1.00 78.06 86 PHE A C 1
ATOM 659 O O . PHE A 1 86 ? 6.397 11.149 -19.408 1.00 78.06 86 PHE A O 1
ATOM 666 N N . ARG A 1 87 ? 6.477 9.681 -17.710 1.00 78.00 87 ARG A N 1
ATOM 667 C CA . ARG A 1 87 ? 7.861 9.259 -17.925 1.00 78.00 87 ARG A CA 1
ATOM 668 C C . ARG A 1 87 ? 7.931 7.741 -17.952 1.00 78.00 87 ARG A C 1
ATOM 670 O O . ARG A 1 87 ? 7.236 7.063 -17.199 1.00 78.00 87 ARG A O 1
ATOM 677 N N . HIS A 1 88 ? 8.809 7.200 -18.787 1.00 76.69 88 HIS A N 1
ATOM 678 C CA . HIS A 1 88 ? 9.176 5.792 -18.692 1.00 76.69 88 HIS A CA 1
ATOM 679 C C . HIS A 1 88 ? 10.063 5.601 -17.463 1.00 76.69 88 HIS A C 1
ATOM 681 O O . HIS A 1 88 ? 11.147 6.181 -17.382 1.00 76.69 88 HIS A O 1
ATOM 687 N N . VAL A 1 89 ? 9.602 4.804 -16.501 1.00 71.50 89 VAL A N 1
ATOM 688 C CA . VAL A 1 89 ? 10.360 4.516 -15.280 1.00 71.50 89 VAL A CA 1
ATOM 689 C C . VAL A 1 89 ? 10.670 3.029 -15.225 1.00 71.50 89 VAL A C 1
ATOM 691 O O . VAL A 1 89 ? 9.783 2.192 -15.383 1.00 71.50 89 VAL A O 1
ATOM 694 N N . ASP A 1 90 ? 11.942 2.708 -14.983 1.00 70.81 90 ASP A N 1
ATOM 695 C CA . ASP A 1 90 ? 12.342 1.356 -14.608 1.00 70.81 90 ASP A CA 1
ATOM 696 C C . ASP A 1 90 ? 11.915 1.104 -13.162 1.00 70.81 90 ASP A C 1
ATOM 698 O O . ASP A 1 90 ? 12.467 1.675 -12.214 1.00 70.81 90 ASP A O 1
ATOM 702 N N . LEU A 1 91 ? 10.911 0.245 -13.001 1.00 68.69 91 LEU A N 1
ATOM 703 C CA . LEU A 1 91 ? 10.323 -0.046 -11.703 1.00 68.69 91 LEU A CA 1
ATOM 704 C C . LEU A 1 91 ? 11.268 -0.821 -10.776 1.00 68.69 91 LEU A C 1
ATOM 706 O O . LEU A 1 91 ? 11.038 -0.835 -9.570 1.00 68.69 91 LEU A O 1
ATOM 710 N N . LYS A 1 92 ? 12.374 -1.380 -11.290 1.00 68.81 92 LYS A N 1
ATOM 711 C CA . LYS A 1 92 ? 13.431 -2.004 -10.473 1.00 68.81 92 LYS A CA 1
ATOM 712 C C . LYS A 1 92 ? 14.149 -1.016 -9.558 1.00 68.81 92 LYS A C 1
ATOM 714 O O . LYS A 1 92 ? 14.827 -1.429 -8.624 1.00 68.81 92 LYS A O 1
ATOM 719 N N . ARG A 1 93 ? 14.017 0.286 -9.827 1.00 70.25 93 ARG A N 1
ATOM 720 C CA . ARG A 1 93 ? 14.550 1.348 -8.964 1.00 70.25 93 ARG A CA 1
ATOM 721 C C . ARG A 1 93 ? 13.726 1.546 -7.694 1.00 70.25 93 ARG A C 1
ATOM 723 O O . ARG A 1 93 ? 14.198 2.199 -6.769 1.00 70.25 93 ARG A O 1
ATOM 730 N N . PHE A 1 94 ? 12.510 1.009 -7.645 1.00 72.94 94 PHE A N 1
ATOM 731 C CA . PHE A 1 94 ? 11.671 1.058 -6.459 1.00 72.94 94 PHE A CA 1
ATOM 732 C C . PHE A 1 94 ? 11.989 -0.104 -5.512 1.00 72.94 94 PHE A C 1
ATOM 734 O O . PHE A 1 94 ? 12.253 -1.225 -5.940 1.00 72.94 94 PHE A O 1
ATOM 741 N N . GLY A 1 95 ? 11.926 0.159 -4.203 1.00 79.94 95 GLY A N 1
ATOM 742 C CA . GLY A 1 95 ? 12.057 -0.885 -3.185 1.00 79.94 95 GLY A CA 1
ATOM 743 C C . GLY A 1 95 ? 10.949 -1.943 -3.269 1.00 79.94 95 GLY A C 1
ATOM 744 O O . GLY A 1 95 ? 9.926 -1.756 -3.931 1.00 79.94 95 GLY A O 1
ATOM 745 N N . THR A 1 96 ? 11.120 -3.043 -2.536 1.00 84.81 96 THR A N 1
ATOM 746 C CA . THR A 1 96 ? 10.230 -4.220 -2.571 1.00 84.81 96 THR A CA 1
ATOM 747 C C . THR A 1 96 ? 8.752 -3.884 -2.339 1.00 84.81 96 THR A C 1
ATOM 749 O O . THR A 1 96 ? 7.901 -4.361 -3.086 1.00 84.81 96 THR A O 1
ATOM 752 N N . ARG A 1 97 ? 8.431 -3.006 -1.376 1.00 87.88 97 ARG A N 1
ATOM 753 C CA . ARG A 1 97 ? 7.045 -2.573 -1.085 1.00 87.88 97 ARG A CA 1
ATOM 754 C C . ARG A 1 97 ? 6.395 -1.845 -2.260 1.00 87.88 97 ARG A C 1
ATOM 756 O O . ARG A 1 97 ? 5.290 -2.184 -2.673 1.00 87.88 97 ARG A O 1
ATOM 763 N N . HIS A 1 98 ? 7.104 -0.871 -2.820 1.00 87.50 98 HIS A N 1
ATOM 764 C CA . HIS A 1 98 ? 6.642 -0.096 -3.968 1.00 87.50 98 HIS A CA 1
ATOM 765 C C . HIS A 1 98 ? 6.488 -0.970 -5.217 1.00 87.50 98 HIS A C 1
ATOM 767 O O . HIS A 1 98 ? 5.497 -0.837 -5.928 1.00 87.50 98 HIS A O 1
ATOM 773 N N . GLY A 1 99 ? 7.429 -1.890 -5.460 1.00 88.31 99 GLY A N 1
ATOM 774 C CA . GLY A 1 99 ? 7.341 -2.851 -6.559 1.00 88.31 99 GLY A CA 1
ATOM 775 C C . GLY A 1 99 ? 6.099 -3.736 -6.444 1.00 88.31 99 GLY A C 1
ATOM 776 O O . GLY A 1 99 ? 5.318 -3.827 -7.389 1.00 88.31 99 GLY A O 1
ATOM 777 N N . SER A 1 100 ? 5.856 -4.323 -5.269 1.00 90.56 100 SER A N 1
ATOM 778 C CA . SER A 1 100 ? 4.653 -5.124 -5.009 1.00 90.56 100 SER A CA 1
ATOM 779 C C . SER A 1 100 ? 3.364 -4.316 -5.185 1.00 90.56 100 SER A C 1
ATOM 781 O O . SER A 1 100 ? 2.448 -4.760 -5.873 1.00 90.56 100 SER A O 1
ATOM 783 N N . ALA A 1 101 ? 3.308 -3.097 -4.649 1.00 91.69 101 ALA A N 1
ATOM 784 C CA . ALA A 1 101 ? 2.164 -2.202 -4.806 1.00 91.69 101 ALA A CA 1
ATOM 785 C C . ALA A 1 101 ? 1.898 -1.809 -6.270 1.00 91.69 101 ALA A C 1
ATOM 787 O O . ALA A 1 101 ? 0.750 -1.811 -6.713 1.00 91.69 101 ALA A O 1
ATOM 788 N N . ALA A 1 102 ? 2.951 -1.523 -7.041 1.00 90.88 102 ALA A N 1
ATOM 789 C CA . ALA A 1 102 ? 2.846 -1.229 -8.465 1.00 90.88 102 ALA A CA 1
ATOM 790 C C . ALA A 1 102 ? 2.311 -2.430 -9.255 1.00 90.88 102 ALA A C 1
ATOM 792 O O . ALA A 1 102 ? 1.408 -2.261 -10.074 1.00 90.88 102 ALA A O 1
ATOM 793 N N . ARG A 1 103 ? 2.809 -3.646 -8.976 1.00 91.00 103 ARG A N 1
ATOM 794 C CA . ARG A 1 103 ? 2.305 -4.879 -9.605 1.00 91.00 103 ARG A CA 1
ATOM 795 C C . ARG A 1 103 ? 0.832 -5.099 -9.287 1.00 91.00 103 ARG A C 1
ATOM 797 O O . ARG A 1 103 ? 0.050 -5.363 -10.199 1.00 91.00 103 ARG A O 1
ATOM 804 N N . PHE A 1 104 ? 0.447 -4.939 -8.019 1.00 92.94 104 PHE A N 1
ATOM 805 C CA . PHE A 1 104 ? -0.949 -5.027 -7.602 1.00 92.94 104 PHE A CA 1
ATOM 806 C C . PHE A 1 104 ? -1.817 -4.047 -8.392 1.00 92.94 104 PHE A C 1
ATOM 808 O O . PHE A 1 104 ? -2.714 -4.479 -9.112 1.00 92.94 104 PHE A O 1
ATOM 815 N N . ALA A 1 105 ? -1.511 -2.750 -8.321 1.00 93.19 105 ALA A N 1
ATOM 816 C CA . ALA A 1 105 ? -2.304 -1.710 -8.967 1.00 93.19 105 ALA A CA 1
ATOM 817 C C . ALA A 1 105 ? -2.409 -1.916 -10.485 1.00 93.19 105 ALA A C 1
ATOM 819 O O . ALA A 1 105 ? -3.480 -1.751 -11.070 1.00 93.19 105 ALA A O 1
ATOM 820 N N . TYR A 1 106 ? -1.313 -2.320 -11.129 1.00 91.69 106 TYR A N 1
ATOM 821 C CA . TYR A 1 106 ? -1.287 -2.551 -12.568 1.00 91.69 106 TYR A CA 1
ATOM 822 C C . TYR A 1 106 ? -2.167 -3.733 -12.996 1.00 91.69 106 TYR A C 1
ATOM 824 O O . TYR A 1 106 ? -2.916 -3.635 -13.972 1.00 91.69 106 TYR A O 1
ATOM 832 N N . HIS A 1 107 ? -2.083 -4.860 -12.284 1.00 91.06 107 HIS A N 1
ATOM 833 C CA . HIS A 1 107 ? -2.765 -6.089 -12.684 1.00 91.06 107 HIS A CA 1
ATOM 834 C C . HIS A 1 107 ? -4.220 -6.161 -12.227 1.00 91.06 107 HIS A C 1
ATOM 836 O O . HIS A 1 107 ? -5.039 -6.730 -12.944 1.00 91.06 107 HIS A O 1
ATOM 842 N N . THR A 1 108 ? -4.555 -5.591 -11.070 1.00 91.12 108 THR A N 1
ATOM 843 C CA . THR A 1 108 ? -5.920 -5.653 -10.526 1.00 91.12 108 THR A CA 1
ATOM 844 C C . THR A 1 108 ? -6.752 -4.421 -10.875 1.00 91.12 108 THR A C 1
ATOM 846 O O . THR A 1 108 ? -7.975 -4.461 -10.770 1.00 91.12 108 THR A O 1
ATOM 849 N N . GLY A 1 109 ? -6.108 -3.312 -11.258 1.00 90.62 109 GLY A N 1
ATOM 850 C CA . GLY A 1 109 ? -6.758 -2.001 -11.342 1.00 90.62 109 GLY A CA 1
ATOM 851 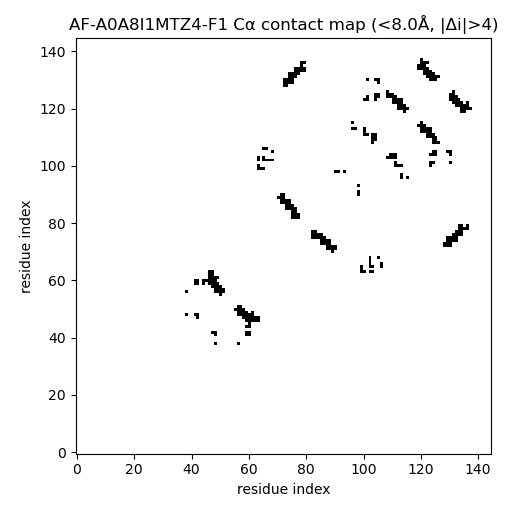C C . GLY A 1 109 ? -7.109 -1.410 -9.970 1.00 90.62 109 GLY A C 1
ATOM 852 O O . GLY A 1 109 ? -7.752 -0.364 -9.902 1.00 90.62 109 GLY A O 1
ATOM 853 N N . GLY A 1 110 ? -6.707 -2.073 -8.882 1.00 91.75 110 GLY A N 1
ATOM 854 C CA . GLY A 1 110 ? -6.856 -1.583 -7.522 1.00 91.75 110 GLY A CA 1
ATOM 855 C C . GLY A 1 110 ? -5.927 -0.410 -7.214 1.00 91.75 110 GLY A C 1
ATOM 856 O O . GLY A 1 110 ? -5.055 -0.030 -7.999 1.00 91.75 110 GLY A O 1
ATOM 857 N N . MET A 1 111 ? -6.121 0.160 -6.030 1.00 93.31 111 MET A N 1
ATOM 858 C CA . MET A 1 111 ? -5.288 1.226 -5.488 1.00 93.31 111 MET A CA 1
ATOM 859 C C . MET A 1 111 ? -4.417 0.665 -4.369 1.00 93.31 111 MET A C 1
ATOM 861 O O . MET A 1 111 ? -4.902 -0.094 -3.533 1.00 93.31 111 MET A O 1
ATOM 865 N N . ALA A 1 112 ? -3.145 1.045 -4.351 1.00 93.56 112 ALA A N 1
ATOM 866 C CA . ALA A 1 112 ? -2.224 0.706 -3.279 1.00 93.56 112 ALA A CA 1
ATOM 867 C C . ALA A 1 112 ? -1.740 1.977 -2.580 1.00 93.56 112 ALA A C 1
ATOM 869 O O . ALA A 1 112 ? -1.335 2.935 -3.238 1.00 93.56 112 ALA A O 1
ATOM 870 N N . ILE A 1 113 ? -1.752 1.959 -1.249 1.00 92.44 113 ILE A N 1
ATOM 871 C CA . ILE A 1 113 ? -1.157 2.997 -0.407 1.00 92.44 113 ILE A CA 1
ATOM 872 C C . ILE A 1 113 ? 0.116 2.405 0.192 1.00 92.44 113 ILE A C 1
ATOM 874 O O . ILE A 1 113 ? 0.089 1.322 0.773 1.00 92.44 113 ILE A O 1
ATOM 878 N N . VAL A 1 114 ? 1.240 3.088 0.006 1.00 90.19 114 VAL A N 1
ATOM 879 C CA . VAL A 1 114 ? 2.561 2.614 0.423 1.00 90.19 114 VAL A CA 1
ATOM 880 C C . VAL A 1 114 ? 3.205 3.659 1.309 1.00 90.19 114 VAL A C 1
ATOM 882 O O . VAL A 1 114 ? 3.364 4.807 0.899 1.00 90.19 114 VAL A O 1
ATOM 885 N N . THR A 1 115 ? 3.620 3.249 2.502 1.00 84.81 115 THR A N 1
ATOM 886 C CA . THR A 1 115 ? 4.473 4.058 3.370 1.00 84.81 115 THR A CA 1
ATOM 887 C C . THR A 1 115 ? 5.912 3.569 3.239 1.00 84.81 115 THR A C 1
ATOM 889 O O . THR A 1 115 ? 6.211 2.370 3.333 1.00 84.81 115 THR A O 1
ATOM 892 N N . SER A 1 116 ? 6.819 4.501 2.961 1.00 71.81 116 SER A N 1
ATOM 893 C CA . SER A 1 116 ? 8.249 4.221 2.897 1.00 71.81 116 SER A CA 1
ATOM 894 C C . SER A 1 116 ? 8.972 5.009 3.969 1.00 71.81 116 SER A C 1
ATOM 896 O O . SER A 1 116 ? 8.618 6.149 4.258 1.00 71.81 116 SER A O 1
ATOM 898 N N . HIS A 1 117 ? 10.003 4.394 4.540 1.00 60.09 117 HIS A N 1
ATOM 899 C CA . HIS A 1 117 ? 10.824 4.976 5.601 1.00 60.09 117 HIS A CA 1
ATOM 900 C C . HIS A 1 117 ? 11.507 6.295 5.181 1.00 60.09 117 HIS A C 1
ATOM 902 O O . HIS A 1 117 ? 11.912 7.082 6.026 1.00 60.09 117 HIS A O 1
ATOM 908 N N . ASP A 1 118 ? 11.646 6.539 3.879 1.00 59.22 118 ASP A N 1
ATOM 909 C CA . ASP A 1 118 ? 12.461 7.600 3.287 1.00 59.22 118 ASP A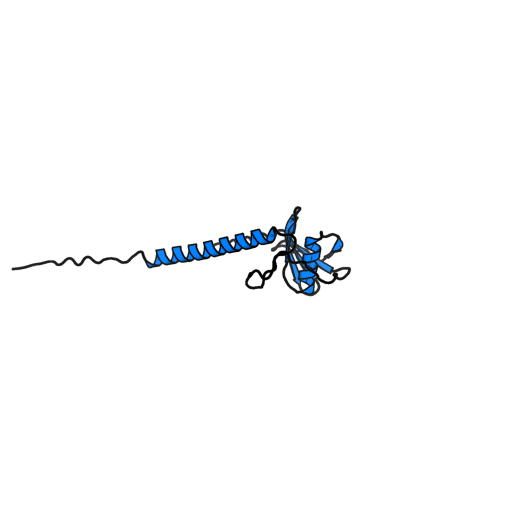 CA 1
ATOM 910 C C . ASP A 1 118 ? 11.675 8.684 2.526 1.00 59.22 118 ASP A C 1
ATOM 912 O O . ASP A 1 118 ? 12.293 9.623 2.029 1.00 59.22 118 ASP A O 1
ATOM 916 N N . GLY A 1 119 ? 10.344 8.601 2.402 1.00 63.69 119 GLY A N 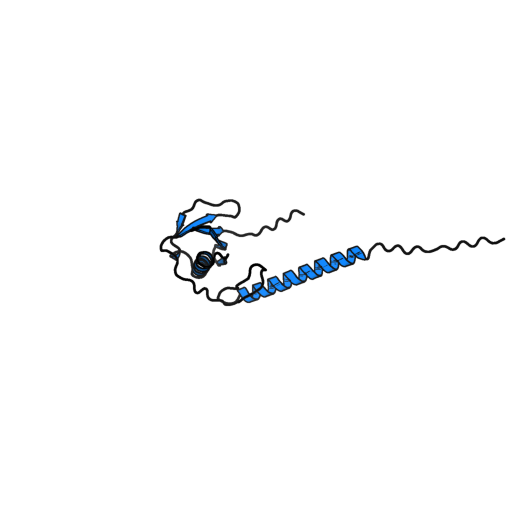1
ATOM 917 C CA . GLY A 1 119 ? 9.655 9.458 1.423 1.00 63.69 119 GLY A CA 1
ATOM 918 C C . GLY A 1 119 ? 8.137 9.562 1.519 1.00 63.69 119 GLY A C 1
ATOM 919 O O . GLY A 1 119 ? 7.488 9.724 0.480 1.00 63.69 119 GLY A O 1
ATOM 920 N N . GLY A 1 120 ? 7.588 9.442 2.731 1.00 77.56 120 GLY A N 1
ATOM 921 C CA . GLY A 1 120 ? 6.174 9.702 3.009 1.00 77.56 120 GLY A CA 1
ATOM 922 C C . GLY A 1 120 ? 5.213 8.621 2.506 1.00 77.56 120 GLY A C 1
ATOM 923 O O . GLY A 1 120 ? 5.588 7.462 2.293 1.00 77.56 120 GLY A O 1
ATOM 924 N N . VAL A 1 121 ? 3.946 9.013 2.348 1.00 85.38 121 VAL A N 1
ATOM 925 C CA . VAL A 1 121 ? 2.860 8.153 1.859 1.00 85.38 121 VAL A CA 1
ATOM 926 C C . VAL A 1 121 ? 2.699 8.344 0.355 1.00 85.38 121 VAL A C 1
ATOM 928 O O . VAL A 1 121 ? 2.543 9.468 -0.125 1.00 85.38 121 VAL A O 1
ATOM 931 N N . LYS A 1 122 ? 2.706 7.239 -0.392 1.00 87.12 122 LYS A N 1
ATOM 932 C CA . LYS A 1 122 ? 2.460 7.229 -1.835 1.00 87.12 122 LYS A CA 1
ATOM 933 C C . LYS A 1 122 ? 1.194 6.465 -2.162 1.00 87.12 122 LYS A C 1
ATOM 935 O O . LYS A 1 122 ? 0.962 5.386 -1.622 1.00 87.12 122 LYS A O 1
ATOM 940 N N . MET A 1 123 ? 0.422 6.989 -3.104 1.00 91.00 123 MET A N 1
ATOM 941 C CA . MET A 1 123 ? -0.748 6.307 -3.645 1.00 91.00 123 MET A CA 1
ATOM 942 C C . MET A 1 123 ? -0.473 5.892 -5.084 1.00 91.00 123 MET A C 1
ATOM 944 O O . MET A 1 123 ? -0.139 6.727 -5.921 1.00 91.00 123 MET A O 1
ATOM 948 N N . ILE A 1 124 ? -0.612 4.603 -5.375 1.00 91.25 124 ILE A N 1
ATOM 949 C CA . ILE A 1 124 ? -0.351 4.017 -6.688 1.00 91.25 124 ILE A CA 1
ATOM 950 C C . ILE A 1 124 ? -1.656 3.455 -7.236 1.00 91.25 124 ILE A C 1
ATOM 952 O O . ILE A 1 124 ? -2.324 2.654 -6.582 1.00 91.25 124 ILE A O 1
ATOM 956 N N . ARG A 1 125 ? -2.013 3.845 -8.457 1.00 93.44 125 ARG A N 1
ATOM 957 C CA . ARG A 1 125 ? -3.147 3.273 -9.190 1.00 93.44 125 ARG A CA 1
ATOM 958 C C . ARG A 1 125 ? -2.813 3.127 -10.662 1.00 93.44 125 ARG 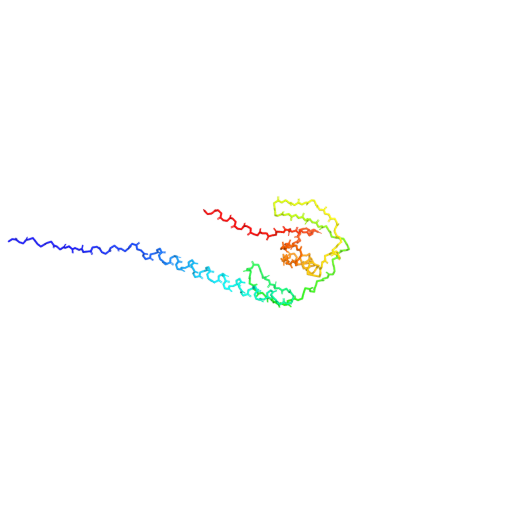A C 1
ATOM 960 O O . ARG A 1 125 ? -1.978 3.860 -11.190 1.00 93.44 125 ARG A O 1
ATOM 967 N N . ARG A 1 126 ? -3.513 2.233 -11.350 1.00 92.12 126 ARG A N 1
ATOM 968 C CA . ARG A 1 126 ? -3.471 2.176 -12.810 1.00 92.12 126 ARG A CA 1
ATOM 969 C C . ARG A 1 126 ? -4.445 3.184 -13.421 1.00 92.12 126 ARG A C 1
ATOM 971 O O . ARG A 1 126 ? -5.561 3.357 -12.934 1.00 92.12 126 ARG A O 1
ATOM 978 N N . LYS A 1 127 ? -4.018 3.831 -14.501 1.00 89.25 127 LYS A N 1
ATOM 979 C CA . LYS A 1 127 ? -4.856 4.615 -15.409 1.00 89.25 127 LYS A CA 1
ATOM 980 C C . LYS A 1 127 ? -4.482 4.208 -16.832 1.00 89.25 127 LYS A C 1
ATOM 982 O O . LYS A 1 127 ? -3.337 4.387 -17.235 1.00 89.25 127 LYS A O 1
ATOM 987 N N . ASP A 1 128 ? -5.429 3.625 -17.558 1.00 87.06 128 ASP A N 1
ATOM 988 C CA . ASP A 1 128 ? -5.215 3.078 -18.902 1.00 87.06 128 ASP A CA 1
ATOM 989 C C . ASP A 1 128 ? -4.066 2.050 -18.926 1.00 87.06 128 ASP A C 1
ATOM 991 O O . ASP A 1 128 ? -4.140 1.023 -18.249 1.00 87.06 128 ASP A O 1
ATOM 995 N N . GLU A 1 129 ? -2.986 2.302 -19.663 1.00 84.94 129 GLU A N 1
ATOM 996 C CA . GLU A 1 129 ? -1.787 1.447 -19.712 1.00 84.94 129 GLU A CA 1
ATOM 997 C C . GLU A 1 129 ? -0.626 1.983 -18.858 1.00 84.94 129 GLU A C 1
ATOM 999 O O . GLU A 1 129 ? 0.496 1.477 -18.921 1.00 84.94 129 GLU A O 1
ATOM 1004 N N . ALA A 1 130 ? -0.895 2.996 -18.035 1.00 87.88 130 ALA A N 1
ATOM 1005 C CA . ALA A 1 130 ? 0.088 3.672 -17.206 1.00 87.88 130 ALA A CA 1
ATOM 1006 C C . ALA A 1 130 ? -0.200 3.506 -15.707 1.00 87.88 130 ALA A C 1
ATOM 1008 O O . ALA A 1 130 ? -1.327 3.257 -15.271 1.00 87.88 130 ALA A O 1
ATOM 1009 N N . LEU A 1 131 ? 0.839 3.683 -14.899 1.00 90.38 131 LEU A N 1
ATOM 1010 C CA . LEU A 1 131 ? 0.719 3.868 -13.460 1.00 90.38 131 LEU A CA 1
ATOM 1011 C C . LEU A 1 131 ? 0.712 5.357 -13.129 1.00 90.38 131 LEU A C 1
ATOM 1013 O O . LEU A 1 131 ? 1.468 6.145 -13.691 1.00 90.38 131 LEU A O 1
ATOM 1017 N N . VAL A 1 132 ? -0.127 5.729 -12.175 1.00 90.19 132 VAL A N 1
ATOM 1018 C CA . VAL A 1 132 ? -0.147 7.052 -11.561 1.00 90.19 132 VAL A CA 1
ATOM 1019 C C . VAL A 1 132 ? 0.314 6.886 -10.122 1.00 90.19 132 VAL A C 1
ATOM 1021 O O . VAL A 1 132 ? -0.281 6.108 -9.375 1.00 90.19 132 VAL A O 1
ATOM 1024 N N . ILE A 1 133 ? 1.370 7.606 -9.753 1.00 88.25 133 ILE A N 1
ATOM 1025 C CA . ILE A 1 133 ? 1.922 7.654 -8.401 1.00 88.25 133 ILE A CA 1
ATOM 1026 C C . ILE A 1 133 ? 1.729 9.069 -7.865 1.00 88.25 133 ILE A C 1
ATOM 1028 O O . ILE A 1 133 ? 2.354 10.015 -8.348 1.00 88.25 133 ILE A O 1
ATOM 1032 N N . LEU A 1 134 ? 0.878 9.204 -6.854 1.00 87.06 134 LEU A N 1
ATOM 1033 C CA . LEU A 1 134 ? 0.766 10.437 -6.088 1.00 87.06 134 LEU A CA 1
ATOM 1034 C C . LEU A 1 134 ? 1.766 10.387 -4.937 1.00 87.06 134 LEU A C 1
ATOM 1036 O O . LEU A 1 134 ? 1.743 9.452 -4.134 1.00 87.06 134 LEU A O 1
ATOM 1040 N N . ASN A 1 135 ? 2.657 11.369 -4.899 1.00 82.00 135 ASN A N 1
ATOM 1041 C CA . ASN A 1 135 ? 3.548 11.628 -3.778 1.00 82.00 135 ASN A CA 1
ATOM 1042 C C . ASN A 1 135 ? 2.830 12.493 -2.753 1.00 82.00 135 ASN A C 1
ATOM 1044 O O . ASN A 1 135 ? 2.005 13.321 -3.138 1.00 82.00 135 ASN A O 1
ATOM 1048 N N . ASP A 1 136 ? 3.193 12.304 -1.485 1.00 72.62 136 ASP A N 1
ATOM 1049 C CA . ASP A 1 136 ? 2.653 13.062 -0.362 1.00 72.62 136 ASP A CA 1
ATOM 1050 C C . ASP A 1 136 ? 1.131 13.080 -0.422 1.00 72.62 136 ASP A C 1
ATOM 1052 O O . ASP A 1 136 ? 0.505 14.129 -0.540 1.00 72.62 136 ASP A O 1
ATOM 1056 N N . ALA A 1 137 ? 0.534 11.885 -0.408 1.00 61.50 137 ALA A N 1
ATOM 1057 C CA . ALA A 1 137 ? -0.907 11.745 -0.265 1.00 61.50 137 ALA A CA 1
ATOM 1058 C C . ALA A 1 137 ? -1.313 12.168 1.160 1.00 61.50 137 ALA A C 1
ATOM 1060 O O . ALA A 1 137 ? -1.715 11.338 1.973 1.00 61.50 137 ALA A O 1
ATOM 1061 N N . SER A 1 138 ? -1.144 13.452 1.490 1.00 55.53 138 SER A N 1
ATOM 1062 C CA . SER A 1 138 ? -1.894 14.084 2.556 1.00 55.53 138 SER A CA 1
ATOM 1063 C C . SER A 1 138 ? -3.330 14.151 2.061 1.00 55.53 138 SER A C 1
ATOM 1065 O O . SER A 1 138 ? -3.663 14.812 1.077 1.00 55.53 138 SER A O 1
ATOM 1067 N N . PHE A 1 139 ? -4.188 13.374 2.708 1.00 53.38 139 PHE A N 1
ATOM 1068 C CA . PHE A 1 139 ? -5.610 13.634 2.653 1.00 53.38 139 PHE A CA 1
ATOM 1069 C C . PHE A 1 139 ? -5.836 14.823 3.586 1.00 53.38 139 PHE A C 1
ATOM 1071 O O . PHE A 1 139 ? -6.176 14.625 4.749 1.00 53.38 139 PHE A O 1
ATOM 1078 N N . ASP A 1 140 ? -5.578 16.044 3.106 1.00 44.38 140 ASP A N 1
ATOM 1079 C CA . ASP A 1 140 ? -6.203 17.214 3.722 1.00 44.38 140 ASP A CA 1
ATOM 1080 C C . ASP A 1 140 ? -7.695 17.070 3.438 1.00 44.38 140 ASP A C 1
ATOM 1082 O O . ASP A 1 140 ? -8.211 17.426 2.378 1.00 44.38 140 ASP A O 1
ATOM 1086 N N . LEU A 1 141 ? -8.387 16.437 4.381 1.00 38.19 141 LEU A N 1
ATOM 1087 C CA . LEU A 1 141 ? -9.812 16.629 4.573 1.00 38.19 141 LEU A CA 1
ATOM 1088 C C . LEU A 1 141 ? -9.975 18.019 5.192 1.00 38.19 141 LEU A C 1
ATOM 1090 O O . LEU A 1 141 ? -10.420 18.144 6.330 1.00 38.19 141 LEU A O 1
ATOM 1094 N N . ASP A 1 142 ? -9.607 19.058 4.439 1.00 36.38 142 ASP A N 1
ATOM 1095 C CA . ASP A 1 142 ? -10.111 20.406 4.669 1.00 36.38 142 ASP A CA 1
ATOM 1096 C C . ASP A 1 142 ? -11.605 20.361 4.333 1.00 36.38 142 ASP A C 1
ATOM 1098 O O . ASP A 1 142 ? -12.071 20.749 3.262 1.00 36.38 142 ASP A O 1
ATOM 1102 N N . LEU A 1 143 ? -12.374 19.782 5.251 1.00 35.38 143 LEU A N 1
ATOM 1103 C CA . LEU A 1 143 ? -13.782 20.075 5.383 1.00 35.38 143 LEU A CA 1
ATOM 1104 C C . LEU A 1 143 ? -13.835 21.468 6.003 1.00 35.38 143 LEU A C 1
ATOM 1106 O O . LEU A 1 143 ? -13.961 21.615 7.217 1.00 35.38 143 LEU A O 1
ATOM 1110 N N . GLU A 1 144 ? -13.702 22.494 5.162 1.00 35.72 144 GLU A N 1
ATOM 1111 C CA . GLU A 1 144 ? -14.336 23.770 5.471 1.00 35.72 144 GLU A CA 1
ATOM 1112 C C . GLU A 1 144 ? -15.844 23.486 5.568 1.00 35.72 144 GLU A C 1
ATOM 1114 O O . GLU A 1 144 ? -16.541 23.365 4.557 1.00 35.72 144 GLU A O 1
ATOM 1119 N N . LEU A 1 145 ? -16.304 23.248 6.800 1.00 34.47 145 LEU A N 1
ATOM 1120 C CA . LEU A 1 145 ? -17.711 23.245 7.194 1.00 34.47 145 LEU A CA 1
ATOM 1121 C C . LEU A 1 145 ? -18.160 24.674 7.499 1.00 34.47 145 LEU A C 1
ATOM 1123 O O . LEU A 1 145 ? -17.408 25.387 8.202 1.00 34.47 145 LEU A O 1
#